Protein AF-A0A6J4X4P7-F1 (afdb_monomer_lite)

Sequence (48 aa):
HIDFDFIYNEVKDTYRINGNESVAPPIILKMMLLLIFYNVRSERELAA

pLDDT: mean 84.19, std 9.54, range [58.75, 94.06]

Radius of gyration: 14.0 Å; chains: 1; bounding box: 30×26×36 Å

Structure (mmCIF, N/CA/C/O backbone):
data_AF-A0A6J4X4P7-F1
#
_entry.id   AF-A0A6J4X4P7-F1
#
loop_
_atom_site.group_PDB
_atom_site.id
_atom_site.type_symbol
_atom_site.label_atom_id
_atom_site.label_alt_id
_atom_site.label_comp_id
_atom_site.label_asym_id
_atom_site.label_entity_id
_atom_site.label_seq_id
_atom_site.pdbx_PDB_ins_code
_atom_site.Cartn_x
_atom_site.Cartn_y
_atom_site.Cartn_z
_atom_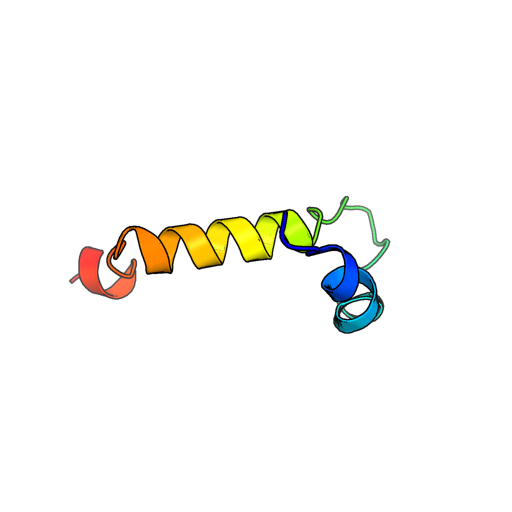site.occupancy
_atom_site.B_iso_or_equiv
_atom_site.auth_seq_id
_atom_site.auth_comp_id
_atom_site.auth_asym_id
_atom_site.auth_atom_id
_atom_site.pdbx_PDB_model_num
ATOM 1 N N . HIS A 1 1 ? -9.657 -15.196 -5.633 1.00 79.19 1 HIS A N 1
ATOM 2 C CA . HIS A 1 1 ? -8.290 -14.645 -5.705 1.00 79.19 1 HIS A CA 1
ATOM 3 C C . HIS A 1 1 ? -8.404 -13.255 -6.313 1.00 79.19 1 HIS A C 1
ATOM 5 O O . HIS A 1 1 ? -9.080 -13.142 -7.327 1.00 79.19 1 HIS A O 1
ATOM 11 N N . ILE A 1 2 ? -7.869 -12.219 -5.664 1.00 86.25 2 ILE A N 1
ATOM 12 C CA . ILE A 1 2 ? -7.878 -10.844 -6.191 1.00 86.25 2 ILE A CA 1
ATOM 13 C C . ILE A 1 2 ? -6.494 -10.587 -6.778 1.00 86.25 2 ILE A C 1
ATOM 15 O O . ILE A 1 2 ? -5.498 -10.857 -6.106 1.00 86.25 2 ILE A O 1
ATOM 19 N N . ASP A 1 3 ? -6.448 -10.113 -8.019 1.00 91.31 3 ASP A N 1
ATOM 20 C CA . ASP A 1 3 ? -5.204 -9.743 -8.686 1.00 91.31 3 ASP A CA 1
ATOM 21 C C . ASP A 1 3 ? -4.764 -8.347 -8.227 1.00 91.31 3 ASP A C 1
ATOM 23 O O . ASP A 1 3 ? -5.502 -7.373 -8.371 1.00 91.31 3 ASP A O 1
ATOM 27 N N . PHE A 1 4 ? -3.574 -8.271 -7.636 1.00 93.62 4 PHE A N 1
ATOM 28 C CA . PHE A 1 4 ? -2.959 -7.023 -7.191 1.00 93.62 4 PHE A CA 1
ATOM 29 C C . PHE A 1 4 ? -1.804 -6.593 -8.095 1.00 93.62 4 PHE A C 1
ATOM 31 O O . PHE A 1 4 ? -1.258 -5.517 -7.876 1.00 93.62 4 PHE A O 1
ATOM 38 N N . ASP A 1 5 ? -1.437 -7.382 -9.106 1.00 92.38 5 ASP A N 1
ATOM 39 C CA . ASP A 1 5 ? -0.271 -7.107 -9.944 1.00 92.38 5 ASP A CA 1
ATOM 40 C C . ASP A 1 5 ? -0.505 -5.917 -10.881 1.00 92.38 5 ASP A C 1
ATOM 42 O O . ASP A 1 5 ? 0.456 -5.285 -11.321 1.00 92.38 5 ASP A O 1
ATOM 46 N N . PHE A 1 6 ? -1.766 -5.519 -11.103 1.00 91.94 6 PHE A N 1
ATOM 47 C CA . PHE A 1 6 ? -2.115 -4.303 -11.848 1.00 91.94 6 PHE A CA 1
ATOM 48 C C . PHE A 1 6 ? -1.373 -3.061 -11.328 1.00 91.94 6 PHE A C 1
ATOM 50 O O . PHE A 1 6 ? -1.001 -2.185 -12.108 1.00 91.94 6 PHE A O 1
ATO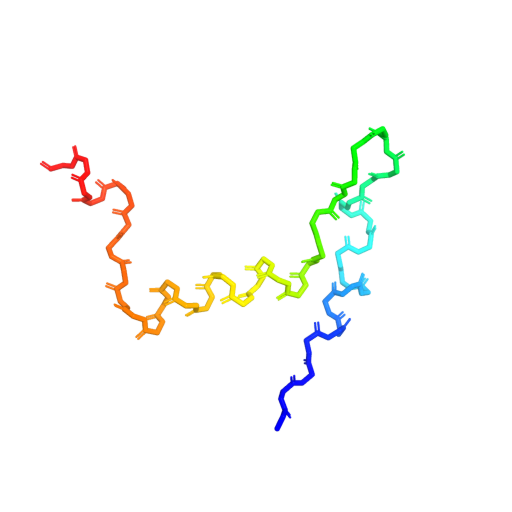M 57 N N . ILE A 1 7 ? -1.110 -3.005 -10.016 1.00 92.56 7 ILE A N 1
ATOM 58 C CA . ILE A 1 7 ? -0.515 -1.838 -9.367 1.00 92.56 7 ILE A CA 1
ATOM 59 C C . ILE A 1 7 ? 0.938 -1.608 -9.800 1.00 92.56 7 ILE A C 1
ATOM 61 O O . ILE A 1 7 ? 1.402 -0.473 -9.766 1.00 92.56 7 ILE A O 1
ATOM 65 N N . TYR A 1 8 ? 1.650 -2.648 -10.253 1.00 90.44 8 TYR A N 1
ATOM 66 C CA . TYR A 1 8 ? 3.001 -2.491 -10.797 1.00 90.44 8 TYR A CA 1
ATOM 67 C C . TYR A 1 8 ? 3.017 -1.548 -11.999 1.00 90.44 8 TYR A C 1
ATOM 69 O O . TYR A 1 8 ? 3.933 -0.739 -12.122 1.00 90.44 8 TYR A O 1
ATOM 77 N N . ASN A 1 9 ? 2.002 -1.627 -12.865 1.00 91.50 9 ASN A N 1
ATOM 78 C CA . ASN A 1 9 ? 1.915 -0.770 -14.045 1.00 91.50 9 ASN A CA 1
ATOM 79 C C . ASN A 1 9 ? 1.581 0.678 -13.667 1.00 91.50 9 ASN A C 1
ATOM 81 O O . ASN A 1 9 ? 2.158 1.595 -14.242 1.00 91.50 9 ASN A O 1
ATOM 85 N N . GLU A 1 10 ? 0.708 0.875 -12.677 1.00 91.69 10 GLU A N 1
ATOM 86 C CA . GLU A 1 10 ? 0.264 2.202 -12.227 1.00 91.69 10 GLU A CA 1
ATOM 87 C C . GLU A 1 10 ? 1.373 3.004 -11.539 1.00 91.69 10 GLU A C 1
ATOM 89 O O . GLU A 1 10 ? 1.466 4.218 -11.698 1.00 91.69 10 GLU A O 1
ATOM 94 N N . VAL A 1 11 ? 2.230 2.333 -10.766 1.00 89.44 11 VAL A N 1
ATOM 95 C CA . VAL A 1 11 ? 3.263 2.996 -9.950 1.00 89.44 11 VAL A CA 1
ATOM 96 C C . VAL A 1 11 ? 4.676 2.806 -10.492 1.00 89.44 11 VAL A C 1
ATOM 98 O O . VAL A 1 11 ? 5.642 3.200 -9.844 1.00 89.44 11 VAL A O 1
ATOM 101 N N . LYS A 1 12 ? 4.811 2.229 -11.692 1.00 86.62 12 LYS A N 1
ATOM 102 C CA . LYS A 1 12 ? 6.086 1.955 -12.373 1.00 86.62 12 LYS A CA 1
ATOM 103 C C . LYS A 1 12 ? 7.084 3.109 -12.284 1.00 86.62 12 LYS A C 1
ATOM 105 O O . LYS A 1 12 ? 8.267 2.885 -12.045 1.00 86.62 12 LYS A O 1
ATOM 110 N N . ASP A 1 13 ? 6.604 4.328 -12.500 1.00 86.06 13 ASP A N 1
ATOM 111 C CA . ASP A 1 13 ? 7.452 5.516 -12.585 1.00 86.06 13 ASP A CA 1
ATOM 112 C C . ASP A 1 13 ? 7.785 6.113 -11.202 1.00 86.06 13 ASP A C 1
ATOM 114 O O . ASP A 1 13 ? 8.627 7.005 -11.096 1.00 86.06 13 ASP A O 1
ATOM 118 N N . THR A 1 14 ? 7.149 5.627 -10.127 1.00 82.88 14 THR A N 1
ATOM 119 C CA . THR A 1 14 ? 7.322 6.151 -8.763 1.00 82.88 14 THR A CA 1
ATOM 120 C C . THR A 1 14 ? 8.384 5.404 -7.963 1.00 82.88 14 THR A C 1
ATOM 122 O O . THR A 1 14 ? 8.913 5.954 -6.998 1.00 82.88 14 THR A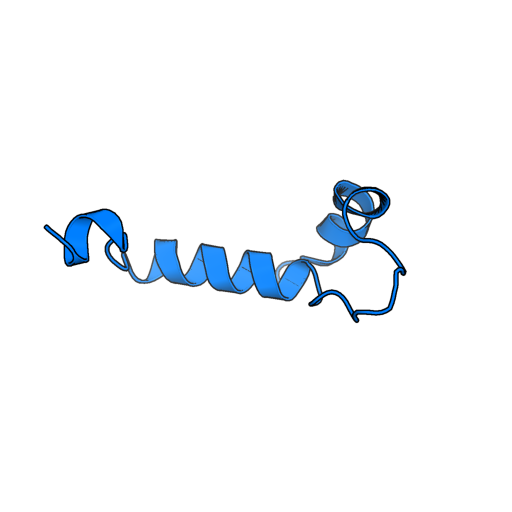 O 1
ATOM 125 N N . TYR A 1 15 ? 8.694 4.155 -8.321 1.00 73.75 15 TYR A N 1
ATOM 126 C CA . TYR A 1 15 ? 9.768 3.385 -7.698 1.00 73.75 15 TYR A CA 1
ATOM 127 C C . TYR A 1 15 ? 10.990 3.345 -8.617 1.00 73.75 15 TYR A C 1
ATOM 129 O O . TYR A 1 15 ? 10.889 3.213 -9.834 1.00 73.75 15 TYR A O 1
ATOM 137 N N . ARG A 1 16 ? 12.179 3.517 -8.035 1.00 66.12 16 ARG A N 1
ATOM 138 C CA . ARG A 1 16 ? 13.412 3.749 -8.793 1.00 66.12 16 ARG A CA 1
ATOM 139 C C . ARG A 1 16 ? 14.474 2.717 -8.451 1.00 66.12 16 ARG A C 1
ATOM 141 O O . ARG A 1 16 ? 14.623 2.304 -7.311 1.00 66.12 16 ARG A O 1
ATOM 148 N N . ILE A 1 17 ? 15.284 2.412 -9.458 1.00 58.75 17 ILE A N 1
ATOM 149 C CA . ILE A 1 17 ? 16.434 1.490 -9.479 1.00 58.75 17 ILE A CA 1
ATOM 150 C C . ILE A 1 17 ? 17.656 2.016 -8.687 1.00 58.75 17 ILE A C 1
ATOM 152 O O . ILE A 1 17 ? 18.771 1.524 -8.848 1.00 58.75 17 ILE A O 1
ATOM 156 N N . ASN A 1 18 ? 17.487 3.077 -7.888 1.00 64.19 18 ASN A N 1
ATOM 157 C CA . ASN A 1 18 ? 18.593 3.867 -7.344 1.00 64.19 18 ASN A CA 1
ATOM 158 C C . ASN A 1 18 ? 19.106 3.280 -6.017 1.00 64.19 18 ASN A C 1
ATOM 160 O O . ASN A 1 18 ? 18.931 3.868 -4.954 1.00 64.19 18 ASN A O 1
ATOM 164 N N . GLY A 1 19 ? 19.717 2.096 -6.097 1.00 67.12 19 GLY A N 1
ATOM 165 C CA . GLY A 1 19 ? 20.525 1.486 -5.032 1.00 67.12 19 GLY A CA 1
ATOM 166 C C . GLY A 1 19 ? 19.763 0.730 -3.939 1.00 67.12 19 GLY A C 1
ATOM 167 O O . GLY A 1 19 ? 20.324 -0.205 -3.376 1.00 67.12 19 GLY A O 1
ATOM 168 N N . ASN A 1 20 ? 18.493 1.059 -3.689 1.00 68.56 20 ASN A N 1
ATOM 169 C CA . ASN A 1 20 ? 17.649 0.333 -2.738 1.00 68.56 20 ASN A CA 1
ATOM 170 C C . ASN A 1 20 ? 16.557 -0.451 -3.467 1.00 68.56 20 ASN A C 1
ATOM 172 O O . ASN A 1 20 ? 15.819 0.099 -4.287 1.00 68.56 20 ASN A O 1
ATOM 176 N N . GLU A 1 21 ? 16.433 -1.735 -3.132 1.00 73.12 21 GLU A N 1
ATOM 177 C CA . GLU A 1 21 ? 15.321 -2.559 -3.589 1.00 73.12 21 GLU A CA 1
ATOM 178 C C . GLU A 1 21 ? 14.013 -1.996 -3.023 1.00 73.12 21 GLU A C 1
ATOM 180 O O . GLU A 1 21 ? 13.833 -1.864 -1.811 1.00 73.12 21 GLU A O 1
ATOM 185 N N . SER A 1 22 ? 13.109 -1.607 -3.919 1.00 77.81 22 SER A N 1
ATOM 186 C CA . SER A 1 22 ? 11.775 -1.170 -3.522 1.00 77.81 22 SER A CA 1
ATOM 187 C C . SER A 1 22 ? 10.949 -2.388 -3.124 1.00 77.81 22 SER A C 1
ATOM 189 O O . SER A 1 22 ? 10.930 -3.390 -3.837 1.00 77.81 22 SER A O 1
ATOM 191 N N . VAL A 1 23 ? 10.232 -2.293 -2.004 1.00 86.50 23 VAL A N 1
ATOM 192 C CA . VAL A 1 23 ? 9.257 -3.319 -1.618 1.00 86.50 23 VAL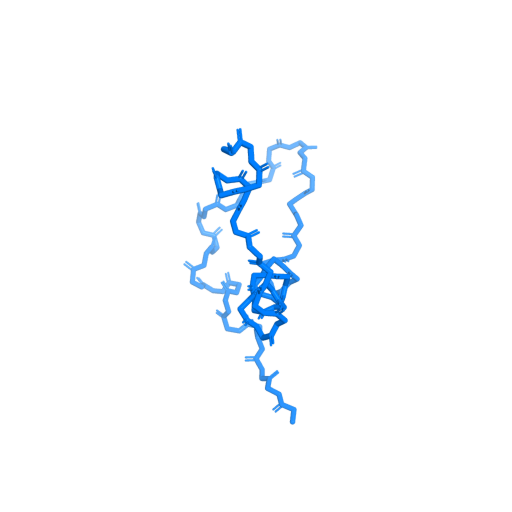 A CA 1
ATOM 193 C C . VAL A 1 23 ? 8.211 -3.445 -2.724 1.00 86.50 23 VAL A C 1
ATOM 195 O O . VAL A 1 23 ? 7.744 -2.439 -3.259 1.00 86.50 23 VAL A O 1
ATOM 198 N N . ALA A 1 24 ? 7.826 -4.681 -3.046 1.00 89.56 24 ALA A N 1
ATOM 199 C CA . ALA A 1 24 ? 6.804 -4.964 -4.042 1.00 89.56 24 ALA A CA 1
ATOM 200 C C . ALA A 1 24 ? 5.515 -4.154 -3.758 1.00 89.56 24 ALA A C 1
ATOM 202 O O . ALA A 1 24 ? 4.905 -4.333 -2.697 1.00 89.56 24 ALA A O 1
ATOM 203 N N . PRO A 1 25 ? 5.053 -3.303 -4.690 1.00 90.62 25 PRO A N 1
ATOM 204 C CA . PRO A 1 25 ? 3.852 -2.488 -4.515 1.00 90.62 25 PRO A CA 1
ATOM 205 C C . PRO A 1 25 ? 2.582 -3.266 -4.104 1.00 90.62 25 PRO A C 1
ATOM 207 O O . PRO A 1 25 ? 1.857 -2.776 -3.232 1.00 90.62 25 PRO A O 1
ATOM 210 N N . PRO A 1 26 ? 2.329 -4.505 -4.589 1.00 93.94 26 PRO A N 1
ATOM 211 C CA . PRO A 1 26 ? 1.219 -5.320 -4.086 1.00 93.94 26 PRO A CA 1
ATOM 212 C C . PRO A 1 26 ? 1.288 -5.612 -2.584 1.00 93.94 26 PRO A C 1
ATOM 214 O O . PRO A 1 26 ? 0.253 -5.748 -1.934 1.00 93.94 26 PRO A O 1
ATOM 217 N N . ILE A 1 27 ? 2.493 -5.733 -2.017 1.00 92.75 27 ILE A N 1
ATOM 218 C CA . ILE A 1 27 ? 2.683 -5.996 -0.585 1.00 92.75 27 ILE A CA 1
ATOM 219 C C . ILE A 1 27 ? 2.294 -4.761 0.225 1.00 92.75 27 ILE A C 1
ATOM 221 O O . ILE A 1 27 ? 1.562 -4.886 1.204 1.00 92.75 27 ILE A O 1
ATOM 225 N N . ILE A 1 28 ? 2.719 -3.572 -0.211 1.00 91.44 28 ILE A N 1
ATOM 226 C CA . ILE A 1 28 ? 2.361 -2.301 0.434 1.00 91.44 28 ILE A CA 1
ATOM 227 C C . ILE A 1 28 ? 0.838 -2.128 0.444 1.00 91.44 28 ILE A C 1
ATOM 229 O O . ILE A 1 28 ? 0.251 -1.857 1.490 1.00 91.44 28 ILE A O 1
ATOM 233 N N . LEU A 1 29 ? 0.180 -2.360 -0.695 1.00 92.06 29 LEU A N 1
ATOM 234 C CA . LEU A 1 29 ? -1.271 -2.224 -0.805 1.00 92.06 29 LEU A CA 1
ATOM 235 C C . LEU A 1 29 ? -2.016 -3.213 0.104 1.00 92.06 29 LEU A C 1
ATOM 237 O O . LEU A 1 29 ? -2.969 -2.834 0.784 1.00 92.06 29 LEU A O 1
ATOM 241 N N . LYS A 1 30 ? -1.551 -4.466 0.185 1.00 92.88 30 LYS A N 1
ATOM 242 C CA . LYS A 1 30 ? -2.094 -5.455 1.130 1.00 92.88 30 LYS A CA 1
ATOM 243 C C . LYS A 1 30 ? -1.933 -4.994 2.578 1.00 92.88 30 LYS A C 1
ATOM 245 O O . LYS A 1 30 ? -2.893 -5.081 3.334 1.00 92.88 30 LYS A O 1
ATOM 250 N N . MET A 1 31 ? -0.768 -4.464 2.955 1.00 94.06 31 MET A N 1
ATOM 251 C CA . MET A 1 31 ? -0.533 -3.930 4.304 1.00 94.06 31 MET A CA 1
ATOM 252 C C . MET A 1 31 ? -1.500 -2.786 4.635 1.00 94.06 31 MET A C 1
ATOM 254 O O . MET A 1 31 ? -2.114 -2.798 5.697 1.00 94.06 31 MET A O 1
ATOM 258 N N . MET A 1 32 ? -1.716 -1.848 3.708 1.00 91.19 32 MET A N 1
ATOM 259 C CA . MET A 1 32 ? -2.682 -0.758 3.894 1.00 91.19 32 MET A CA 1
ATOM 260 C C . MET A 1 32 ? -4.119 -1.272 4.054 1.00 91.19 32 MET A C 1
ATOM 262 O O . MET A 1 32 ? -4.857 -0.785 4.907 1.00 91.19 32 MET A O 1
ATOM 266 N N . LEU A 1 33 ? -4.517 -2.282 3.275 1.00 93.00 33 LEU A N 1
ATOM 267 C CA . LEU A 1 33 ? -5.840 -2.899 3.398 1.00 93.00 33 LEU A CA 1
ATOM 268 C C . LEU A 1 33 ? -6.034 -3.595 4.746 1.00 93.00 33 LEU A C 1
ATOM 270 O O . LEU A 1 33 ? -7.124 -3.521 5.307 1.00 93.00 33 LEU A O 1
ATOM 274 N N . LEU A 1 34 ? -4.996 -4.236 5.293 1.00 91.31 34 LEU A N 1
ATOM 275 C CA . LEU A 1 34 ? -5.063 -4.834 6.629 1.00 91.31 34 LEU A CA 1
ATOM 276 C C . LEU A 1 34 ? -5.367 -3.775 7.695 1.00 91.31 34 LEU A C 1
ATOM 278 O O . LEU A 1 34 ? -6.194 -4.031 8.565 1.00 91.31 34 LEU A O 1
ATOM 282 N N . LEU A 1 35 ? -4.776 -2.578 7.601 1.00 90.19 35 LEU A N 1
ATOM 283 C CA . LEU A 1 35 ? -5.079 -1.483 8.531 1.00 90.19 35 LEU A CA 1
ATOM 284 C C . LEU A 1 35 ? -6.569 -1.118 8.506 1.00 90.19 35 LEU A C 1
ATOM 286 O O . LEU A 1 35 ? -7.172 -0.922 9.558 1.00 90.19 35 LEU A O 1
ATOM 290 N N . ILE A 1 36 ? -7.171 -1.095 7.315 1.00 89.31 36 ILE A N 1
ATOM 291 C CA . ILE A 1 36 ? -8.600 -0.812 7.138 1.00 89.31 36 ILE A CA 1
ATOM 292 C C . ILE A 1 36 ? -9.452 -1.967 7.679 1.00 89.31 36 ILE A C 1
ATOM 294 O O . ILE A 1 36 ? -10.360 -1.739 8.475 1.00 89.31 36 ILE A O 1
ATOM 298 N N . PHE A 1 37 ? -9.164 -3.211 7.287 1.00 92.62 37 PHE A N 1
ATOM 299 C CA . PHE A 1 37 ? -9.977 -4.371 7.668 1.00 92.62 37 PHE A CA 1
ATOM 300 C C . PHE A 1 37 ? -9.948 -4.671 9.164 1.00 92.62 37 PHE A C 1
ATOM 302 O O . PHE A 1 37 ? -10.960 -5.096 9.717 1.00 92.62 37 PHE A O 1
ATOM 309 N N . TYR A 1 38 ? -8.814 -4.436 9.821 1.00 92.69 38 TYR A N 1
ATOM 310 C CA . TYR A 1 38 ? -8.686 -4.611 11.265 1.00 92.69 38 TYR A CA 1
ATOM 311 C C . TYR A 1 38 ? -9.043 -3.353 12.060 1.00 92.69 38 TYR A C 1
ATOM 313 O O . TYR A 1 38 ? -8.910 -3.362 13.282 1.00 92.69 38 TYR A O 1
ATOM 321 N N . ASN A 1 39 ? -9.505 -2.288 11.391 1.00 88.44 39 ASN A N 1
ATOM 322 C CA . ASN A 1 39 ? -9.812 -0.997 12.003 1.00 88.44 39 ASN A CA 1
ATOM 323 C C . ASN A 1 39 ? -8.676 -0.519 12.927 1.00 88.44 39 ASN A C 1
ATOM 325 O O . ASN A 1 39 ? -8.898 -0.074 14.057 1.00 88.44 39 ASN A O 1
ATOM 329 N N . VAL A 1 40 ? -7.434 -0.698 12.465 1.00 86.69 40 VAL A N 1
ATOM 330 C CA . VAL A 1 40 ? -6.249 -0.311 13.225 1.00 86.69 40 VAL A CA 1
ATOM 331 C C . VAL A 1 40 ? -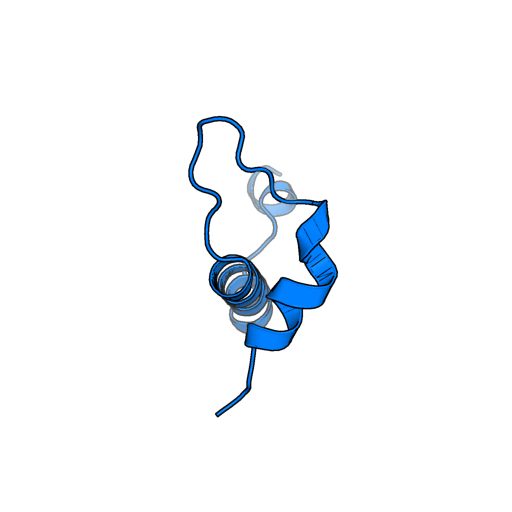6.252 1.206 13.317 1.00 86.69 40 VAL A C 1
ATOM 333 O O . VAL A 1 40 ? -6.243 1.902 12.300 1.00 86.69 40 VAL A O 1
ATOM 336 N N . ARG A 1 41 ? -6.284 1.715 14.551 1.00 78.75 41 ARG A N 1
ATOM 337 C CA . ARG A 1 41 ? -6.271 3.154 14.824 1.00 78.75 41 ARG A CA 1
ATOM 338 C C . ARG A 1 41 ? -5.030 3.794 14.214 1.00 78.75 41 ARG A C 1
ATOM 340 O O . ARG A 1 41 ? -3.940 3.227 14.259 1.00 78.75 41 ARG A O 1
ATOM 347 N N . SER A 1 42 ? -5.204 4.991 13.665 1.00 79.38 42 SER A N 1
ATOM 348 C CA . SER A 1 42 ? -4.093 5.760 13.105 1.00 79.38 42 SER A CA 1
ATOM 349 C C . SER A 1 42 ? -3.056 6.058 14.186 1.00 79.38 42 SER A C 1
ATOM 351 O O . SER A 1 42 ? -3.412 6.350 15.326 1.00 79.38 42 SER A O 1
ATOM 353 N N . GLU A 1 43 ? -1.773 6.073 13.830 1.00 76.69 43 GLU A N 1
ATOM 354 C CA . GLU A 1 43 ? -0.699 6.460 14.756 1.00 76.69 43 GLU A CA 1
ATOM 355 C C . GLU A 1 43 ? -0.951 7.837 15.393 1.00 76.69 43 GLU A C 1
ATOM 357 O O . GLU A 1 43 ? -0.655 8.041 16.566 1.00 76.69 43 GLU A O 1
ATOM 362 N N . ARG A 1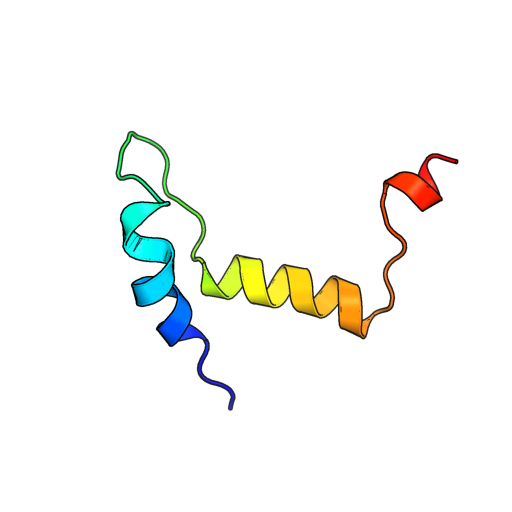 44 ? -1.595 8.760 14.663 1.00 77.75 44 ARG A N 1
ATOM 363 C CA . ARG A 1 44 ? -1.999 10.074 15.195 1.00 77.75 44 ARG A CA 1
ATOM 364 C C . ARG A 1 44 ? -3.046 9.989 16.303 1.00 77.75 44 ARG A C 1
ATOM 366 O O . ARG A 1 44 ? -3.064 10.843 17.175 1.00 77.75 44 ARG A O 1
ATOM 373 N N . GLU A 1 45 ? -3.925 8.995 16.247 1.00 76.88 45 GLU A N 1
ATOM 374 C CA . GLU A 1 45 ? -4.912 8.751 17.300 1.00 76.88 45 GLU A CA 1
ATOM 375 C C . GLU A 1 45 ? -4.321 7.986 18.487 1.00 76.88 45 GLU A C 1
ATOM 377 O O . GLU A 1 45 ? -4.864 8.061 19.583 1.00 76.88 45 GLU A O 1
ATOM 382 N N . LEU A 1 46 ? -3.266 7.200 18.264 1.00 74.75 46 LEU A N 1
ATOM 383 C CA . LEU A 1 46 ? -2.567 6.457 19.315 1.00 74.75 46 LEU A CA 1
ATOM 384 C C . LEU A 1 46 ? -1.608 7.346 20.115 1.00 74.75 46 LEU A C 1
ATOM 386 O O . LEU A 1 46 ? -1.378 7.078 21.289 1.00 74.75 46 LEU A O 1
ATOM 390 N N . ALA A 1 47 ? -1.040 8.374 19.480 1.00 76.69 47 ALA A N 1
ATOM 391 C CA . ALA A 1 47 ? -0.130 9.333 20.104 1.00 76.69 47 ALA A CA 1
ATOM 392 C C . ALA A 1 47 ? -0.838 10.519 20.796 1.00 76.69 47 ALA A C 1
ATOM 394 O O . ALA A 1 47 ? -0.154 11.379 21.355 1.00 76.69 47 ALA A O 1
ATOM 395 N N . ALA A 1 48 ? -2.173 10.577 20.730 1.00 65.50 48 ALA A N 1
ATOM 396 C CA . ALA A 1 48 ? -3.028 11.529 21.442 1.00 65.50 48 ALA A CA 1
ATOM 397 C C . ALA A 1 48 ? -3.618 10.878 22.700 1.00 65.50 48 ALA A C 1
ATOM 399 O O . ALA A 1 48 ? -3.672 11.575 23.737 1.00 65.50 48 ALA A O 1
#

Foldseek 3Di:
DDDQCVVCVVCVVVDDPPPDDDDDPSVVVVVVVCCVVVVPDDPVVVVD

Secondary structure (DSSP, 8-state):
----THHHHHHTTTS--SSSPPPPHHHHHHHHHHHHHTTPPPHHHH--